Protein AF-A0AAV0NZV2-F1 (afdb_monomer_lite)

InterPro domains:
  IPR002156 Ribonuclease H domain [PF13456] (7-45)

Secondary structure (DSSP, 8-state):
-----TT-TTHHHHHHHHHHHTSSS--------GGG-HHHHHHHHHHHTSPSS-----TTSTTHHHHHHHHHHTPPPGGG-

Structure (mmCIF, N/CA/C/O backbone):
data_AF-A0AAV0NZV2-F1
#
_entry.id   AF-A0AAV0NZV2-F1
#
loop_
_atom_site.group_PDB
_atom_site.id
_atom_site.type_symbol
_atom_site.label_atom_id
_atom_site.label_alt_id
_atom_site.label_comp_id
_atom_site.label_asym_id
_atom_site.label_entity_id
_atom_site.label_seq_id
_atom_site.pdbx_PDB_ins_code
_atom_site.Cartn_x
_atom_site.Cartn_y
_atom_site.Cartn_z
_atom_site.occupancy
_atom_site.B_iso_or_equiv
_atom_site.auth_seq_id
_atom_site.auth_comp_id
_atom_site.auth_asym_id
_atom_site.auth_atom_id
_atom_site.pdbx_PDB_model_num
ATOM 1 N N . MET A 1 1 ? -22.137 0.362 -7.249 1.00 48.62 1 MET A N 1
ATOM 2 C CA . MET A 1 1 ? -20.749 0.484 -7.743 1.00 48.62 1 MET A CA 1
ATOM 3 C C . MET A 1 1 ? -20.824 0.979 -9.180 1.00 48.62 1 MET A C 1
ATOM 5 O O . MET A 1 1 ? -20.844 0.176 -10.101 1.00 48.62 1 MET A O 1
ATOM 9 N N . ASP A 1 2 ? -21.012 2.287 -9.366 1.00 54.12 2 ASP A N 1
ATOM 10 C CA . ASP A 1 2 ? -21.299 2.877 -10.678 1.00 54.12 2 ASP A CA 1
ATOM 11 C C . ASP A 1 2 ? -20.093 3.653 -11.230 1.00 54.12 2 ASP A C 1
ATOM 13 O O . ASP A 1 2 ? -19.540 4.523 -10.562 1.00 54.12 2 ASP A O 1
ATOM 17 N N . ARG A 1 3 ? -19.774 3.350 -12.498 1.00 60.75 3 ARG A N 1
ATOM 18 C CA . ARG A 1 3 ? -18.976 4.114 -13.480 1.00 60.75 3 ARG A CA 1
ATOM 19 C C . ARG A 1 3 ? -17.470 4.290 -13.244 1.00 60.75 3 ARG A C 1
ATOM 21 O O . ARG A 1 3 ? -16.970 5.406 -13.138 1.00 60.75 3 ARG A O 1
ATOM 28 N N . ILE A 1 4 ? -16.713 3.209 -13.422 1.00 61.38 4 ILE A N 1
ATOM 29 C CA . ILE A 1 4 ? -15.341 3.342 -13.938 1.00 61.38 4 ILE A CA 1
ATOM 30 C C . ILE A 1 4 ? -15.433 3.705 -15.427 1.00 61.38 4 ILE A C 1
ATOM 32 O O . ILE A 1 4 ? -15.986 2.952 -16.234 1.00 61.38 4 ILE A O 1
ATOM 36 N N . CYS A 1 5 ? -14.908 4.869 -15.817 1.00 68.12 5 CYS A N 1
ATOM 37 C CA . CYS A 1 5 ? -14.750 5.220 -17.227 1.00 68.12 5 CYS A CA 1
ATOM 38 C C . CYS A 1 5 ? -13.829 4.195 -17.901 1.00 68.12 5 CYS A 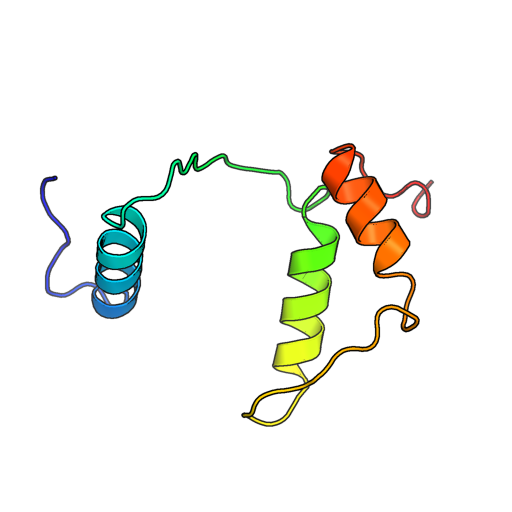C 1
ATOM 40 O O . CYS A 1 5 ? -12.629 4.177 -17.646 1.00 68.12 5 CYS A O 1
ATOM 42 N N . ARG A 1 6 ? -14.372 3.365 -18.801 1.00 64.06 6 ARG A N 1
ATOM 43 C CA . ARG A 1 6 ? -13.632 2.282 -19.484 1.00 64.06 6 ARG A CA 1
ATOM 44 C C . ARG A 1 6 ? -12.375 2.746 -20.241 1.00 64.06 6 ARG A C 1
ATOM 46 O O .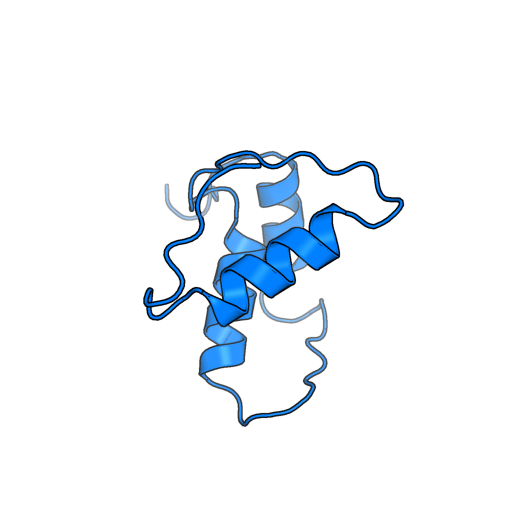 ARG A 1 6 ? -11.500 1.931 -20.489 1.00 64.06 6 ARG A O 1
ATOM 53 N N . ASN A 1 7 ? -12.258 4.045 -20.527 1.00 74.44 7 ASN A N 1
ATOM 54 C CA . ASN A 1 7 ? -11.139 4.651 -21.255 1.00 74.44 7 ASN A CA 1
ATOM 55 C C . ASN A 1 7 ? -10.156 5.436 -20.363 1.00 74.44 7 ASN A C 1
ATOM 57 O O . ASN A 1 7 ? -9.318 6.170 -20.881 1.00 74.44 7 ASN A O 1
ATOM 61 N N . HIS A 1 8 ? -10.267 5.356 -19.035 1.00 81.25 8 HIS A N 1
ATOM 62 C CA . HIS A 1 8 ? -9.321 6.029 -18.148 1.00 81.25 8 HIS A CA 1
ATOM 63 C C . HIS A 1 8 ? -7.987 5.265 -18.106 1.00 81.25 8 HIS A C 1
ATOM 65 O O . HIS A 1 8 ? -7.968 4.040 -18.015 1.00 81.25 8 HIS A O 1
ATOM 71 N N . HIS A 1 9 ? -6.857 5.980 -18.142 1.00 87.50 9 HIS A N 1
ATOM 72 C CA . HIS A 1 9 ? -5.517 5.368 -18.180 1.00 87.50 9 HIS A CA 1
ATOM 73 C C . HIS A 1 9 ? -5.262 4.405 -17.004 1.00 87.50 9 HIS A C 1
ATOM 75 O O . HIS A 1 9 ? -4.557 3.413 -17.142 1.00 87.50 9 HIS A O 1
ATOM 81 N N . HIS A 1 10 ? -5.909 4.659 -15.864 1.00 87.75 10 HIS A N 1
ATOM 82 C CA . HIS A 1 10 ? -5.775 3.865 -14.644 1.00 87.75 10 HIS A CA 1
ATOM 83 C C . HIS A 1 10 ? -6.883 2.809 -14.470 1.00 87.75 10 HIS A C 1
ATOM 85 O O . HIS A 1 10 ? -7.002 2.218 -13.403 1.00 87.75 10 HIS A O 1
ATOM 91 N N . THR A 1 11 ? -7.723 2.551 -15.478 1.00 88.88 11 THR A N 1
ATOM 92 C CA . THR A 1 11 ? -8.843 1.598 -15.347 1.00 88.88 11 THR A CA 1
ATOM 93 C C . THR A 1 11 ? -8.381 0.199 -14.944 1.00 88.88 11 THR A C 1
ATOM 95 O O . THR A 1 11 ? -9.035 -0.432 -14.118 1.00 88.88 11 THR A O 1
ATOM 98 N N . ALA A 1 12 ? -7.239 -0.264 -15.463 1.00 90.06 12 ALA A N 1
ATOM 99 C CA . ALA A 1 12 ? -6.691 -1.574 -15.114 1.00 90.06 12 ALA A CA 1
ATOM 100 C C . ALA A 1 12 ? -6.347 -1.677 -13.618 1.00 90.06 12 ALA A C 1
ATOM 102 O O . ALA A 1 12 ? -6.789 -2.608 -12.952 1.00 90.06 12 ALA A O 1
ATOM 103 N N . ILE A 1 13 ? -5.623 -0.692 -13.070 1.00 91.12 13 ILE A N 1
ATOM 104 C CA . ILE A 1 13 ? -5.213 -0.726 -11.659 1.00 91.12 13 ILE A CA 1
ATOM 105 C C . ILE A 1 13 ? -6.405 -0.526 -10.715 1.00 91.12 13 ILE A C 1
ATOM 107 O O . ILE A 1 13 ? -6.495 -1.195 -9.694 1.00 91.12 13 ILE A O 1
ATOM 111 N N . VAL A 1 14 ? -7.363 0.336 -11.078 1.00 90.94 14 VAL A N 1
ATOM 112 C CA . VAL A 1 14 ? -8.591 0.545 -10.291 1.00 90.94 14 VAL A CA 1
ATOM 113 C C . VAL A 1 14 ? -9.438 -0.727 -10.246 1.00 90.94 14 VAL A C 1
ATOM 115 O O . VAL A 1 14 ? -9.976 -1.053 -9.192 1.00 90.94 14 VAL A O 1
ATOM 118 N N . SER A 1 15 ? -9.534 -1.459 -11.359 1.00 90.88 15 SER A N 1
ATOM 119 C CA . SER A 1 15 ? -10.270 -2.731 -11.396 1.00 90.88 15 SER A CA 1
ATOM 120 C C . SER A 1 15 ? -9.618 -3.767 -10.479 1.00 90.88 15 SER A C 1
ATOM 122 O O . SER A 1 15 ? -10.312 -4.365 -9.665 1.00 90.88 15 SER A O 1
ATOM 124 N N . LEU A 1 16 ? -8.284 -3.883 -10.518 1.00 93.12 16 LEU A N 1
ATOM 125 C CA . LEU A 1 16 ? -7.535 -4.764 -9.618 1.00 93.12 16 LEU A CA 1
ATOM 126 C C . LEU A 1 16 ? -7.756 -4.408 -8.139 1.00 93.12 16 LEU A C 1
ATOM 128 O O . LEU A 1 16 ? -7.949 -5.294 -7.314 1.00 93.12 16 LEU A O 1
ATOM 132 N N . PHE A 1 17 ? -7.761 -3.116 -7.792 1.00 91.06 17 PHE A N 1
ATOM 133 C CA . PHE A 1 17 ? -8.061 -2.690 -6.423 1.00 91.06 17 PHE A CA 1
ATOM 134 C C . PHE A 1 17 ? -9.468 -3.098 -5.986 1.00 91.06 17 PHE A C 1
ATOM 136 O O . PHE A 1 17 ? -9.637 -3.556 -4.864 1.00 91.06 17 PHE A O 1
ATOM 143 N N . ILE A 1 18 ? -10.469 -2.960 -6.856 1.00 90.44 18 ILE A N 1
ATOM 144 C CA . ILE A 1 18 ? -11.845 -3.365 -6.541 1.00 90.44 18 ILE A CA 1
ATOM 145 C C . ILE A 1 18 ? -11.935 -4.880 -6.343 1.00 90.44 18 ILE A C 1
ATOM 147 O O . ILE A 1 18 ? -12.547 -5.317 -5.377 1.00 90.44 18 ILE A O 1
ATOM 151 N N . GLU A 1 19 ? -11.287 -5.670 -7.199 1.00 92.38 19 GLU A N 1
ATOM 152 C CA . GLU A 1 19 ? -11.229 -7.133 -7.060 1.00 92.38 19 GLU A CA 1
ATOM 153 C C . GLU A 1 19 ? -10.557 -7.573 -5.748 1.00 92.38 19 GLU A C 1
ATOM 155 O O . GLU A 1 19 ? -10.988 -8.545 -5.127 1.00 92.38 19 GLU A O 1
ATOM 160 N N . LEU A 1 20 ? -9.523 -6.848 -5.305 1.00 91.75 20 LEU A N 1
ATOM 161 C CA . LEU A 1 20 ? -8.859 -7.083 -4.019 1.00 91.75 20 LEU A CA 1
ATOM 162 C C . LEU A 1 20 ? -9.733 -6.688 -2.823 1.00 91.75 20 LEU A C 1
ATOM 164 O O . LEU A 1 20 ? -9.686 -7.354 -1.794 1.00 91.75 20 LEU A O 1
ATOM 168 N N . LEU A 1 21 ? -10.524 -5.620 -2.946 1.00 91.00 21 LEU A N 1
ATOM 169 C CA . LEU A 1 21 ? -11.436 -5.171 -1.890 1.00 91.00 21 LEU A CA 1
ATOM 170 C C . LEU A 1 21 ? -12.665 -6.075 -1.731 1.00 91.00 21 LEU A C 1
ATOM 172 O O . LEU A 1 21 ? -13.263 -6.072 -0.663 1.00 91.00 21 LEU A O 1
ATOM 176 N N . ASP A 1 22 ? -13.037 -6.823 -2.771 1.00 91.19 22 ASP A N 1
ATOM 177 C CA . ASP A 1 22 ? -14.169 -7.763 -2.762 1.00 91.19 22 ASP A CA 1
ATOM 178 C C . ASP A 1 22 ? -13.808 -9.142 -2.169 1.00 91.19 22 ASP A C 1
ATOM 180 O O . ASP A 1 22 ? -14.650 -10.033 -2.086 1.00 91.19 22 ASP A O 1
ATOM 184 N N . GLN A 1 23 ? -12.548 -9.344 -1.764 1.00 93.06 23 GLN A N 1
ATOM 185 C CA . GLN A 1 23 ? -12.124 -10.559 -1.064 1.00 93.06 23 GLN A CA 1
ATOM 186 C C . GLN A 1 23 ? -12.718 -10.630 0.354 1.00 93.06 23 GLN A C 1
ATOM 188 O O . GLN A 1 23 ? -13.202 -9.640 0.897 1.00 93.06 23 GLN A O 1
ATOM 193 N N . ASP A 1 24 ? -12.644 -11.808 0.980 1.00 94.44 24 ASP A N 1
ATOM 194 C CA . ASP A 1 24 ? -13.189 -12.081 2.322 1.00 94.44 24 ASP A CA 1
ATOM 195 C C . ASP A 1 24 ? -12.329 -11.481 3.457 1.00 94.44 24 ASP A C 1
ATOM 197 O O . ASP A 1 24 ? -11.831 -12.190 4.334 1.00 94.44 24 ASP A O 1
ATOM 201 N N . TRP A 1 25 ? -12.071 -10.171 3.400 1.00 93.44 25 TRP A N 1
ATOM 202 C CA . TRP A 1 25 ? -11.274 -9.416 4.370 1.00 93.44 25 TRP A CA 1
ATOM 203 C C . TRP A 1 25 ? -12.087 -8.245 4.938 1.00 93.44 25 TRP A C 1
ATOM 205 O O . TRP A 1 25 ? -12.823 -7.570 4.221 1.00 93.44 25 TRP A O 1
ATOM 215 N N . GLU A 1 26 ? -11.903 -7.933 6.221 1.00 92.19 26 GLU A N 1
ATOM 216 C CA . GLU A 1 26 ? -12.423 -6.695 6.810 1.00 92.19 26 GLU A CA 1
ATOM 217 C C . GLU A 1 26 ? -11.438 -5.550 6.533 1.00 92.19 26 GLU A C 1
ATOM 219 O O . GLU A 1 26 ? -10.3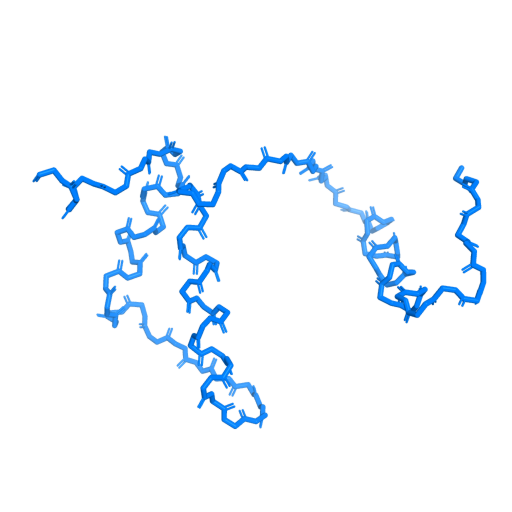68 -5.471 7.138 1.00 92.19 26 GLU A O 1
ATOM 224 N N . VAL A 1 27 ? -11.776 -4.676 5.581 1.00 87.56 27 VAL A N 1
ATOM 225 C CA . VAL A 1 27 ? -10.895 -3.587 5.130 1.00 87.56 27 VAL A CA 1
ATOM 226 C C . VAL A 1 27 ? -11.557 -2.230 5.341 1.00 87.56 27 VAL A C 1
ATOM 228 O O . VAL A 1 27 ? -12.684 -1.992 4.912 1.00 87.56 27 VAL A O 1
ATOM 231 N N . SER A 1 28 ? -10.812 -1.296 5.934 1.00 87.75 28 SER A N 1
ATOM 232 C CA . SER A 1 28 ? -11.167 0.123 5.989 1.00 87.75 28 SER A CA 1
ATOM 233 C C . SER A 1 28 ? -10.129 0.958 5.247 1.00 87.75 28 SER A C 1
ATOM 235 O O . SER A 1 28 ? -8.935 0.830 5.514 1.00 87.75 28 SER A O 1
ATOM 237 N N . ILE A 1 29 ? -10.575 1.849 4.363 1.00 87.44 29 ILE A N 1
ATOM 238 C CA . ILE A 1 29 ? -9.700 2.809 3.682 1.00 87.44 29 ILE A CA 1
ATOM 239 C C . ILE A 1 29 ? -9.841 4.161 4.373 1.00 87.44 29 ILE A C 1
ATOM 241 O O . ILE A 1 29 ? -10.937 4.716 4.450 1.00 87.44 29 ILE A O 1
ATOM 245 N N . SER A 1 30 ? -8.726 4.709 4.843 1.00 87.50 30 SER A N 1
ATOM 246 C CA . SER A 1 30 ? -8.649 6.052 5.407 1.00 87.50 30 SER A CA 1
ATOM 247 C C . SER A 1 30 ? -7.557 6.854 4.709 1.00 87.50 30 SER A C 1
ATOM 249 O O . SER A 1 30 ? -6.557 6.317 4.235 1.00 87.50 30 SER A O 1
ATOM 251 N N . HIS A 1 31 ? 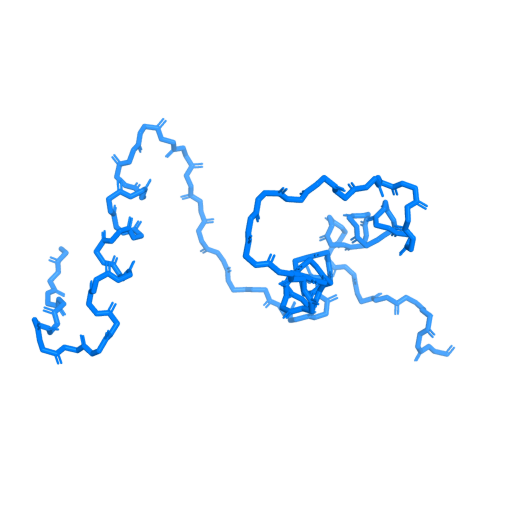-7.766 8.164 4.614 1.00 86.06 31 HIS A N 1
ATOM 252 C CA . HIS A 1 31 ? -6.725 9.074 4.163 1.00 86.06 31 HIS A CA 1
ATOM 253 C C . HIS A 1 31 ? -5.835 9.433 5.352 1.00 86.06 31 HIS A C 1
ATOM 255 O O . HIS A 1 31 ? -6.328 9.942 6.360 1.00 86.06 31 HIS A O 1
ATOM 261 N N . ILE A 1 32 ? -4.534 9.195 5.218 1.00 83.56 32 ILE A N 1
ATOM 262 C CA . ILE A 1 32 ? -3.525 9.559 6.213 1.00 83.56 32 ILE A CA 1
ATOM 263 C C . ILE A 1 32 ? -2.594 10.621 5.642 1.00 83.56 32 ILE A C 1
ATOM 265 O O . ILE A 1 32 ? -2.320 10.651 4.441 1.00 83.56 32 ILE A O 1
ATOM 269 N N . TYR A 1 33 ? -2.107 11.512 6.505 1.00 82.75 33 TYR A N 1
ATOM 270 C CA . TYR A 1 33 ? -1.069 12.453 6.106 1.00 82.75 33 TYR A CA 1
ATOM 271 C C . TYR A 1 33 ? 0.215 11.692 5.784 1.00 82.75 33 TYR A C 1
ATOM 273 O O . TYR A 1 33 ? 0.576 10.741 6.471 1.00 82.75 33 TYR A O 1
ATOM 281 N N . HIS A 1 34 ? 0.948 12.176 4.785 1.00 76.50 34 HIS A N 1
ATOM 282 C CA . HIS A 1 34 ? 2.257 11.648 4.392 1.00 76.50 34 HIS A CA 1
ATOM 283 C C . HIS A 1 34 ? 3.272 11.612 5.555 1.00 76.50 34 HIS A C 1
ATOM 285 O O . HIS A 1 34 ? 4.271 10.903 5.525 1.00 76.50 34 HIS A O 1
ATOM 291 N N . GLU A 1 35 ? 3.054 12.387 6.616 1.00 78.38 35 GLU A N 1
ATOM 292 C CA . GLU A 1 35 ? 3.898 12.345 7.810 1.00 78.38 35 GLU A CA 1
ATOM 293 C C . GLU A 1 35 ? 3.700 11.102 8.680 1.00 78.38 35 GLU A C 1
ATOM 295 O O . GLU A 1 35 ? 4.638 10.738 9.380 1.00 78.38 35 GLU A O 1
ATOM 300 N N . GLY A 1 36 ? 2.541 10.445 8.586 1.00 78.38 36 GLY A N 1
ATOM 301 C CA . GLY A 1 36 ? 2.201 9.219 9.315 1.00 78.38 36 GLY A CA 1
ATOM 302 C C . GLY A 1 36 ? 2.188 7.960 8.443 1.00 78.38 36 GLY A C 1
ATOM 303 O O . GLY A 1 36 ? 1.506 7.002 8.792 1.00 78.38 36 GLY A O 1
ATOM 304 N N . ASN A 1 37 ? 2.864 7.986 7.286 1.00 86.69 37 ASN A N 1
ATOM 305 C CA . ASN A 1 37 ? 3.004 6.839 6.377 1.00 86.69 37 ASN A CA 1
ATOM 306 C C . ASN A 1 37 ? 4.463 6.610 5.938 1.00 86.69 37 ASN A C 1
ATOM 308 O O . ASN A 1 37 ? 4.748 6.193 4.809 1.00 86.69 37 ASN A O 1
ATOM 312 N N . LYS A 1 38 ? 5.413 6.938 6.816 1.00 85.06 38 LYS A N 1
ATOM 313 C CA . LYS A 1 38 ? 6.842 7.014 6.495 1.00 85.06 38 LYS A CA 1
ATOM 314 C C . LYS A 1 38 ? 7.435 5.678 6.094 1.00 85.06 38 LYS A C 1
ATOM 316 O O . LYS A 1 38 ? 8.326 5.649 5.245 1.00 85.06 38 LYS A O 1
ATOM 321 N N . CYS A 1 39 ? 6.967 4.581 6.679 1.00 87.44 39 CYS A N 1
ATOM 322 C CA . CYS A 1 39 ? 7.418 3.245 6.321 1.00 87.44 39 CYS A CA 1
ATOM 323 C C . CYS A 1 39 ? 7.078 2.941 4.855 1.00 87.44 39 CYS A C 1
ATOM 325 O O . CYS A 1 39 ? 7.953 2.526 4.094 1.00 87.44 39 CYS A O 1
ATOM 327 N N . ALA A 1 40 ? 5.845 3.229 4.429 1.00 89.00 40 ALA A N 1
ATOM 328 C CA . ALA A 1 40 ? 5.437 3.041 3.041 1.00 89.00 40 ALA A CA 1
ATOM 329 C C . ALA A 1 40 ? 6.214 3.964 2.087 1.00 89.00 40 ALA A C 1
ATOM 331 O O . ALA A 1 40 ? 6.720 3.493 1.068 1.00 89.00 40 ALA A O 1
ATOM 332 N N . ASP A 1 41 ? 6.382 5.244 2.436 1.00 88.25 41 ASP A N 1
ATOM 333 C CA . ASP A 1 41 ? 7.143 6.204 1.621 1.00 88.25 41 ASP A CA 1
ATOM 334 C C . ASP A 1 41 ? 8.605 5.775 1.431 1.00 88.25 41 ASP A C 1
ATOM 336 O O . ASP A 1 41 ? 9.163 5.860 0.329 1.00 88.25 41 ASP A O 1
ATOM 340 N N . TYR A 1 42 ? 9.226 5.279 2.506 1.00 86.94 42 TYR A N 1
ATOM 341 C CA . TYR A 1 42 ? 10.580 4.744 2.468 1.00 86.94 42 TYR A CA 1
ATOM 342 C C . TYR A 1 42 ? 10.664 3.519 1.557 1.00 86.94 42 TYR A C 1
ATOM 344 O O . TYR A 1 42 ? 11.541 3.462 0.695 1.00 86.94 42 TYR A O 1
ATOM 352 N N . LEU A 1 43 ? 9.752 2.553 1.710 1.00 88.75 43 LEU A N 1
ATOM 353 C CA . LEU A 1 43 ? 9.754 1.325 0.912 1.00 88.75 43 LEU A CA 1
ATOM 354 C C . LEU A 1 43 ? 9.520 1.605 -0.576 1.00 88.75 43 LEU A C 1
ATOM 356 O O . LEU A 1 43 ? 10.182 0.995 -1.415 1.00 88.75 43 LEU A O 1
ATOM 360 N N . VAL A 1 44 ? 8.647 2.559 -0.911 1.00 90.56 44 VAL A N 1
ATOM 361 C CA . VAL A 1 44 ? 8.441 3.008 -2.297 1.00 90.56 44 VAL A CA 1
ATOM 362 C C . VAL A 1 44 ? 9.714 3.643 -2.856 1.00 90.56 44 VAL A C 1
ATOM 364 O O . VAL A 1 44 ? 10.144 3.283 -3.952 1.00 90.56 44 VAL A O 1
ATOM 367 N N . SER A 1 45 ? 10.350 4.541 -2.099 1.00 88.75 45 SER A N 1
ATOM 368 C CA . SER A 1 45 ? 11.594 5.204 -2.517 1.00 88.75 45 SER A CA 1
ATOM 369 C C . SER A 1 45 ? 12.739 4.206 -2.701 1.00 88.75 45 SER A C 1
ATOM 371 O 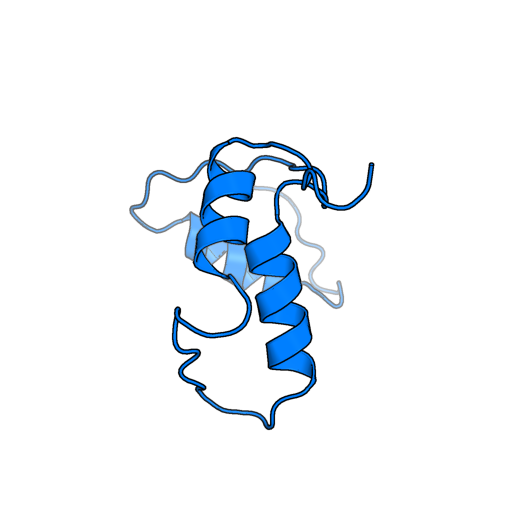O . SER A 1 45 ? 13.472 4.273 -3.685 1.00 88.75 45 SER A O 1
ATOM 373 N N . TYR A 1 46 ? 12.866 3.244 -1.784 1.00 88.00 46 TYR A N 1
ATOM 374 C CA . TYR A 1 46 ? 13.831 2.155 -1.888 1.00 88.00 46 TYR A CA 1
ATOM 375 C C . TYR A 1 46 ? 13.562 1.306 -3.134 1.00 88.00 46 TYR A C 1
ATOM 377 O O . TYR A 1 46 ? 14.459 1.122 -3.950 1.00 88.00 46 TYR A O 1
ATOM 385 N N . GLY A 1 47 ? 12.321 0.846 -3.323 1.00 90.75 47 GLY A N 1
ATOM 386 C CA . GLY A 1 47 ? 11.931 0.016 -4.462 1.00 90.75 47 GLY A CA 1
ATOM 387 C C . GLY A 1 47 ? 12.143 0.699 -5.814 1.00 90.75 47 GLY A C 1
ATOM 388 O O . GLY A 1 47 ? 12.570 0.042 -6.758 1.00 90.75 47 GLY A O 1
ATOM 389 N N . HIS A 1 48 ? 11.922 2.014 -5.902 1.00 92.00 48 HIS A N 1
ATOM 390 C CA . HIS A 1 48 ? 12.168 2.792 -7.121 1.00 92.00 48 HIS A CA 1
ATOM 391 C C . HIS A 1 48 ? 13.642 2.775 -7.558 1.00 92.00 48 HIS A C 1
ATOM 393 O O . HIS A 1 48 ? 13.937 2.804 -8.751 1.00 92.00 48 HIS A O 1
ATOM 399 N N . CYS A 1 49 ? 14.567 2.701 -6.599 1.00 89.38 49 CYS A N 1
ATOM 400 C CA . CYS A 1 49 ? 16.005 2.645 -6.857 1.00 89.38 49 CYS A CA 1
ATOM 401 C C . CYS A 1 49 ? 16.517 1.229 -7.169 1.00 89.38 49 CYS A C 1
ATOM 403 O O . CYS A 1 49 ? 17.685 1.071 -7.527 1.00 89.38 49 CYS A O 1
ATOM 405 N N . MET A 1 50 ? 15.681 0.200 -7.013 1.00 90.88 50 MET A N 1
ATOM 406 C CA . MET A 1 50 ? 16.085 -1.194 -7.169 1.00 90.88 50 MET A CA 1
ATOM 407 C C . MET A 1 50 ? 15.701 -1.743 -8.552 1.00 90.88 50 MET A C 1
ATOM 409 O O . MET A 1 50 ? 14.694 -1.335 -9.133 1.00 90.88 50 MET A O 1
ATOM 413 N N . PRO A 1 51 ? 16.467 -2.706 -9.097 1.00 94.00 51 PRO A N 1
ATOM 414 C CA . PRO A 1 51 ? 16.066 -3.430 -10.301 1.00 94.00 51 PRO A CA 1
ATOM 415 C C . PRO A 1 51 ? 14.706 -4.111 -10.119 1.00 94.00 51 PRO A C 1
ATOM 417 O O . PRO A 1 51 ? 14.337 -4.475 -9.005 1.00 94.00 51 PRO A O 1
ATOM 420 N N . SER A 1 52 ? 13.969 -4.363 -11.199 1.00 93.38 52 SER A N 1
ATOM 421 C CA . SER A 1 52 ? 12.722 -5.127 -11.102 1.00 93.38 52 SER A CA 1
ATOM 422 C C . SER A 1 52 ? 12.970 -6.522 -10.515 1.00 93.38 52 SER A C 1
ATOM 424 O O . SER A 1 52 ? 13.871 -7.237 -10.950 1.00 93.38 52 SER A O 1
ATOM 426 N N . GLY A 1 53 ? 12.162 -6.912 -9.532 1.00 92.25 53 GLY A N 1
ATOM 427 C CA . GLY A 1 53 ? 12.272 -8.204 -8.862 1.00 92.25 53 GLY A CA 1
ATOM 428 C C . GLY A 1 53 ? 11.750 -8.157 -7.432 1.00 92.25 53 GLY A C 1
ATOM 429 O O . GLY A 1 53 ? 11.326 -7.112 -6.938 1.00 92.25 53 GLY A O 1
ATOM 430 N N . THR A 1 54 ? 11.779 -9.306 -6.766 1.00 90.94 54 THR A N 1
ATOM 431 C CA . THR A 1 54 ? 11.476 -9.403 -5.337 1.00 90.94 54 THR A CA 1
ATOM 432 C C . THR A 1 54 ? 12.743 -9.135 -4.539 1.00 90.94 54 THR A C 1
ATOM 434 O O . THR A 1 54 ? 13.737 -9.840 -4.698 1.00 90.94 54 THR A O 1
ATOM 437 N N . HIS A 1 55 ? 12.689 -8.142 -3.654 1.00 87.94 55 HIS A N 1
ATOM 438 C CA . HIS A 1 55 ? 13.801 -7.770 -2.780 1.00 87.94 55 HIS A CA 1
ATOM 439 C C . HIS A 1 55 ? 13.416 -8.001 -1.326 1.00 87.94 55 HIS A C 1
ATOM 441 O O . HIS A 1 55 ? 12.323 -7.630 -0.903 1.00 87.94 55 HIS A O 1
ATOM 447 N N . LEU A 1 56 ? 14.321 -8.601 -0.557 1.00 86.44 56 LEU A N 1
ATOM 448 C CA . LEU A 1 56 ? 14.170 -8.724 0.889 1.00 86.44 56 LEU A CA 1
ATOM 449 C C . LEU A 1 56 ? 14.849 -7.527 1.546 1.00 86.44 56 LEU A C 1
ATOM 451 O O . LEU A 1 56 ? 16.054 -7.344 1.391 1.00 86.44 56 LEU A O 1
ATOM 455 N N . VAL A 1 57 ? 14.077 -6.728 2.282 1.00 82.06 57 VAL A N 1
ATOM 456 C CA . VAL A 1 57 ? 14.585 -5.567 3.021 1.00 82.06 57 VAL A CA 1
ATOM 457 C C . VAL A 1 57 ? 14.757 -5.967 4.485 1.00 82.06 57 VAL A C 1
ATOM 459 O O . VAL A 1 57 ? 13.756 -6.205 5.166 1.00 82.06 57 VAL A O 1
ATOM 462 N N . PRO A 1 58 ? 15.991 -6.089 5.004 1.00 76.62 58 PRO A N 1
ATOM 463 C CA . PRO A 1 58 ? 16.181 -6.500 6.386 1.00 76.62 58 PRO A CA 1
ATOM 464 C C . PRO A 1 58 ? 15.776 -5.364 7.325 1.00 76.62 58 PRO A C 1
ATOM 466 O O . PRO A 1 58 ? 16.190 -4.219 7.158 1.00 76.62 58 PRO A O 1
ATOM 469 N N . VAL A 1 59 ? 14.991 -5.701 8.347 1.00 69.31 59 VAL A N 1
ATOM 470 C CA . VAL A 1 59 ? 14.377 -4.741 9.283 1.00 69.31 59 VAL A CA 1
ATOM 471 C C . VAL A 1 59 ? 15.418 -3.918 10.064 1.00 69.31 59 VAL A C 1
ATOM 473 O O . VAL A 1 59 ? 15.134 -2.826 10.551 1.00 69.31 59 VAL A O 1
ATOM 476 N N . SER A 1 60 ? 16.654 -4.417 10.158 1.00 69.38 60 SER A N 1
ATOM 477 C CA . SER A 1 60 ? 17.778 -3.721 10.788 1.00 69.38 60 SER A CA 1
ATOM 478 C C . SER A 1 60 ? 18.297 -2.522 9.990 1.00 69.38 60 SER A C 1
ATOM 480 O O . SER A 1 60 ? 19.023 -1.701 10.549 1.00 69.38 60 SER A O 1
ATOM 482 N N . TYR A 1 61 ? 17.975 -2.405 8.698 1.00 64.94 61 TYR A N 1
ATOM 483 C CA . TYR A 1 61 ? 18.414 -1.269 7.894 1.00 64.94 61 TYR A CA 1
ATOM 484 C C . TYR A 1 61 ? 17.561 -0.026 8.180 1.00 64.94 61 TYR A C 1
ATOM 486 O O . TYR A 1 61 ? 16.333 -0.069 8.190 1.00 64.94 61 TYR A O 1
ATOM 494 N N . MET A 1 62 ? 18.252 1.098 8.394 1.00 63.59 62 MET A N 1
ATOM 495 C CA . MET A 1 62 ? 17.704 2.462 8.381 1.00 63.59 62 MET A CA 1
ATOM 496 C C . MET A 1 62 ? 16.492 2.721 9.282 1.00 63.59 62 MET A C 1
ATOM 498 O O . MET A 1 62 ? 15.646 3.544 8.945 1.00 63.59 62 MET A O 1
ATOM 502 N N . ASN A 1 63 ? 16.425 2.085 10.454 1.00 73.50 63 ASN A N 1
ATOM 503 C CA . ASN A 1 63 ? 15.407 2.406 11.453 1.00 73.50 63 ASN A CA 1
ATOM 504 C C . ASN A 1 63 ? 13.960 2.152 10.978 1.00 73.50 63 ASN A C 1
ATOM 506 O O . ASN A 1 63 ? 13.042 2.795 11.477 1.00 73.50 63 ASN A O 1
ATOM 510 N N . LEU A 1 64 ? 13.726 1.182 10.081 1.00 82.81 64 LEU A N 1
ATOM 511 C CA . LEU A 1 64 ? 12.370 0.778 9.668 1.00 82.81 64 LEU A CA 1
ATOM 512 C C . LEU A 1 64 ? 11.454 0.475 10.863 1.00 82.81 64 LEU A C 1
ATOM 514 O O . LEU A 1 64 ? 10.293 0.868 10.859 1.00 82.81 64 LEU A O 1
ATOM 518 N N . ASN A 1 65 ? 11.995 -0.135 11.923 1.00 85.06 65 ASN A N 1
ATOM 519 C CA . ASN A 1 65 ? 11.281 -0.327 13.191 1.00 85.06 65 ASN A CA 1
ATOM 520 C C . ASN A 1 65 ? 10.786 0.986 13.816 1.00 85.06 65 ASN A C 1
ATOM 522 O O . ASN A 1 65 ? 9.704 1.016 14.393 1.00 85.06 65 ASN A O 1
ATOM 526 N N . TYR A 1 66 ? 11.561 2.067 13.709 1.00 84.25 66 TYR A N 1
ATOM 527 C CA . TYR A 1 66 ? 11.152 3.377 14.204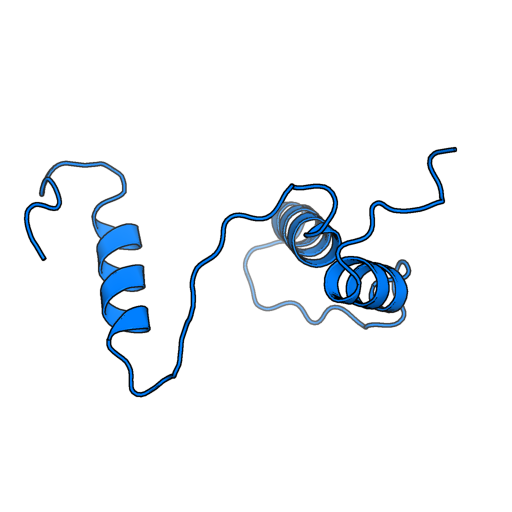 1.00 84.25 66 TYR A CA 1
ATOM 528 C C . TYR A 1 66 ? 10.066 3.980 13.319 1.00 84.25 66 TYR A C 1
ATOM 530 O O . TYR A 1 66 ? 9.082 4.472 13.852 1.00 84.25 66 TYR A O 1
ATOM 538 N N . PHE A 1 67 ? 10.193 3.910 11.990 1.00 86.00 67 PHE A N 1
ATOM 539 C CA . PHE A 1 67 ? 9.129 4.383 11.095 1.00 86.00 67 PHE A CA 1
ATOM 540 C C . PHE A 1 67 ? 7.825 3.624 11.321 1.00 86.00 67 PHE A C 1
ATOM 542 O O . PHE A 1 67 ? 6.785 4.252 11.456 1.00 86.00 67 PHE A O 1
ATOM 549 N N . LEU A 1 68 ? 7.892 2.300 11.476 1.00 86.44 68 LEU A N 1
ATOM 550 C CA . LEU A 1 68 ? 6.730 1.481 11.812 1.00 86.44 68 LEU A CA 1
ATOM 551 C C . LEU A 1 68 ? 6.100 1.906 13.150 1.00 86.44 68 LEU A C 1
ATOM 553 O O . LEU A 1 68 ? 4.880 1.974 13.263 1.00 86.44 68 LEU A O 1
ATOM 557 N N . LEU A 1 69 ? 6.927 2.212 14.157 1.00 85.94 69 LEU A N 1
ATOM 558 C CA . LEU A 1 69 ? 6.460 2.690 15.458 1.00 85.94 69 LEU A CA 1
ATOM 559 C C . LEU A 1 69 ? 5.773 4.062 15.358 1.00 85.94 69 LEU A C 1
ATOM 561 O O . LEU A 1 69 ? 4.713 4.241 15.954 1.00 85.94 69 LEU A O 1
ATOM 565 N N . TYR A 1 70 ? 6.342 5.012 14.611 1.00 83.06 70 TYR A N 1
ATOM 566 C CA . TYR A 1 70 ? 5.756 6.345 14.426 1.00 83.06 70 TYR A CA 1
ATOM 567 C C . TYR A 1 70 ? 4.477 6.309 13.586 1.00 83.06 70 TYR A C 1
ATOM 569 O O . TYR A 1 70 ? 3.495 6.943 13.972 1.00 83.06 70 TYR A O 1
ATOM 577 N N . ASP A 1 71 ? 4.455 5.516 12.511 1.00 86.94 71 ASP A N 1
ATOM 578 C CA . ASP A 1 71 ? 3.264 5.301 11.681 1.00 86.94 71 ASP A CA 1
ATOM 579 C C . ASP A 1 71 ? 2.133 4.684 12.515 1.00 86.94 71 ASP A C 1
ATOM 581 O O . ASP A 1 71 ? 1.002 5.164 12.476 1.00 86.94 71 ASP A O 1
ATOM 585 N N . TYR A 1 72 ? 2.443 3.684 13.351 1.00 84.88 72 TYR A N 1
ATOM 586 C CA . TYR A 1 72 ? 1.471 3.095 14.279 1.00 84.88 72 TYR A CA 1
ATOM 587 C C . TYR A 1 72 ? 0.908 4.122 15.272 1.00 84.88 72 TYR A C 1
ATOM 589 O O . TYR A 1 72 ? -0.276 4.091 15.603 1.00 84.88 72 TYR A O 1
ATOM 597 N N . GLN A 1 73 ? 1.744 5.043 15.754 1.00 84.00 73 GLN A N 1
ATOM 598 C CA . GLN A 1 73 ? 1.322 6.108 16.665 1.00 84.00 73 GLN A CA 1
ATOM 599 C C . GLN A 1 73 ? 0.606 7.264 15.946 1.00 84.00 73 GLN A C 1
ATOM 601 O O . GLN A 1 73 ? 0.049 8.135 16.616 1.00 84.00 73 GLN A O 1
ATOM 606 N N . GLY A 1 74 ? 0.625 7.298 14.609 1.00 76.06 74 GLY A N 1
ATOM 607 C CA . GLY A 1 74 ? 0.130 8.419 13.810 1.00 76.06 74 GLY A CA 1
ATOM 608 C C . GLY A 1 74 ? 0.890 9.723 14.070 1.00 76.06 74 GLY A C 1
ATOM 609 O O . GLY A 1 74 ? 0.327 10.804 13.891 1.00 76.06 74 GLY A O 1
ATOM 610 N N . LEU A 1 75 ? 2.136 9.636 14.547 1.00 67.94 75 LEU A N 1
ATOM 611 C CA . LEU A 1 75 ? 2.935 10.793 14.941 1.00 67.94 75 LEU A CA 1
ATOM 612 C C . LEU A 1 75 ? 3.892 11.217 13.821 1.00 67.94 75 LEU A C 1
ATOM 614 O O . LEU A 1 75 ? 4.521 10.361 13.197 1.00 67.94 75 LEU A O 1
ATOM 618 N N . PRO A 1 76 ? 4.093 12.530 13.617 1.00 63.28 76 PRO A N 1
ATOM 619 C CA . PRO A 1 76 ? 5.204 13.010 12.811 1.00 63.28 76 PRO A CA 1
ATOM 620 C C . PRO A 1 76 ? 6.539 12.678 13.502 1.00 63.28 76 PRO A C 1
ATOM 622 O O . PRO A 1 76 ? 6.649 12.669 14.729 1.00 63.28 76 PRO A O 1
ATOM 625 N N . ASN A 1 77 ? 7.573 12.397 12.706 1.00 57.44 77 ASN A N 1
ATOM 626 C CA . ASN A 1 77 ? 8.911 12.057 13.198 1.00 57.44 77 ASN A CA 1
ATOM 627 C C . ASN A 1 77 ? 9.499 13.193 14.077 1.00 57.44 77 ASN A C 1
ATOM 629 O O . ASN A 1 77 ? 9.570 14.327 13.602 1.00 57.44 77 ASN A O 1
ATOM 633 N N . PRO A 1 78 ? 10.001 12.922 15.299 1.00 55.62 78 PRO A N 1
ATOM 634 C CA . PRO A 1 78 ? 10.598 13.941 16.168 1.00 55.62 78 PRO A CA 1
ATOM 635 C C . PRO A 1 78 ? 11.975 14.450 15.714 1.00 55.62 78 PRO A C 1
ATOM 637 O O . PRO A 1 78 ? 12.501 15.371 16.326 1.00 55.62 78 PRO A O 1
ATOM 640 N N . VAL A 1 79 ? 12.581 13.877 14.667 1.00 56.03 79 VAL A N 1
ATOM 641 C CA . VAL A 1 79 ? 13.946 14.230 14.214 1.00 56.03 79 VAL A CA 1
ATOM 642 C C . VAL A 1 79 ? 13.992 15.509 13.346 1.00 56.03 79 VAL A C 1
ATOM 644 O O . VAL A 1 79 ? 15.053 15.886 12.861 1.00 56.03 79 VAL A O 1
ATOM 647 N N . TRP A 1 80 ? 12.871 16.221 13.178 1.00 48.31 80 TRP A N 1
ATOM 648 C CA . TRP A 1 80 ? 12.811 17.504 12.452 1.00 48.31 80 TRP A CA 1
ATOM 649 C C . TRP A 1 80 ? 12.389 18.708 13.320 1.00 48.31 80 TRP A C 1
ATOM 651 O O . TRP A 1 80 ? 11.877 19.691 12.785 1.00 48.31 80 TRP A O 1
ATOM 661 N N . CYS A 1 81 ? 12.643 18.650 14.633 1.00 44.59 81 CYS A N 1
ATOM 662 C CA . CYS A 1 81 ? 12.592 19.801 15.545 1.00 44.59 81 CYS A CA 1
ATOM 663 C C . CYS A 1 81 ? 13.997 20.178 16.027 1.00 44.59 81 CYS A C 1
ATOM 665 O O . CYS A 1 81 ? 14.748 19.251 16.408 1.00 44.59 81 CYS A O 1
#

Organism: NCBI:txid586396

pLDDT: mean 81.42, std 12.44, range [44.59, 94.44]

Sequence (81 aa):
MDRICRNHHHTAIVSLFIELLDQDWEVSISHIYHEGNKCADYLVSYGHCMPSGTHLVPVSYMNLNYFLLYDYQGLPNPVWC

Foldseek 3Di:
DDDDPPPDPCSVVVVVVVVVVPDPDDDDDDDAPPQLCVLVVVVVVVVVPDDPDDDDDDCPPPPSVVSVVSSVVSHGDPPPD

Radius of gyration: 16.64 Å; chains: 1; bounding box: 40×32×38 Å